Protein AF-A0A497KNK1-F1 (afdb_monomer)

pLDDT: mean 92.81, std 7.75, range [52.78, 98.06]

Structure (mmCIF, N/CA/C/O backbone):
data_AF-A0A497KNK1-F1
#
_entry.id   AF-A0A497KNK1-F1
#
loop_
_atom_site.group_PDB
_atom_site.id
_atom_site.type_symbol
_atom_site.label_atom_id
_atom_site.label_alt_id
_atom_site.label_comp_id
_atom_site.label_asym_id
_atom_site.label_entity_id
_atom_site.label_seq_id
_atom_site.pdbx_PDB_ins_code
_atom_site.Cartn_x
_atom_site.Cartn_y
_atom_site.Cartn_z
_atom_site.occupancy
_atom_site.B_iso_or_equiv
_atom_site.auth_seq_id
_atom_site.auth_comp_id
_atom_site.auth_asym_id
_atom_site.auth_atom_id
_atom_site.pdbx_PDB_model_num
ATOM 1 N N . MET A 1 1 ? -10.476 2.312 23.744 1.00 52.78 1 MET A N 1
ATOM 2 C CA . MET A 1 1 ? -10.316 2.943 22.420 1.00 52.78 1 MET A CA 1
ATOM 3 C C . MET A 1 1 ? -11.098 2.068 21.472 1.00 52.78 1 MET A C 1
ATOM 5 O O . MET A 1 1 ? -10.804 0.882 21.426 1.00 52.78 1 MET A O 1
ATOM 9 N N . SER A 1 2 ? -12.173 2.593 20.886 1.00 59.72 2 SER A N 1
ATOM 10 C CA . SER A 1 2 ? -12.986 1.884 19.893 1.00 59.72 2 SER A CA 1
ATOM 11 C C . SER A 1 2 ? -12.062 1.297 18.825 1.00 59.72 2 SER A C 1
ATOM 13 O O . SER A 1 2 ? -11.106 1.972 18.446 1.00 59.72 2 SER A O 1
ATOM 15 N N . GLU A 1 3 ? -12.282 0.048 18.418 1.00 80.69 3 GLU A N 1
ATOM 16 C CA . GLU A 1 3 ? -11.422 -0.637 17.447 1.00 80.69 3 GLU A CA 1
ATOM 17 C C . GLU A 1 3 ? -11.298 0.213 16.173 1.00 80.69 3 GLU A C 1
ATOM 19 O O . GLU A 1 3 ? -12.299 0.566 15.550 1.00 80.69 3 GLU A O 1
ATOM 24 N N . GLU A 1 4 ? -10.071 0.616 15.837 1.00 87.50 4 GLU A N 1
ATOM 25 C CA . GLU A 1 4 ? -9.788 1.375 14.620 1.00 87.50 4 GLU A CA 1
ATOM 26 C C . GLU A 1 4 ? -10.129 0.510 13.396 1.00 87.50 4 GLU A C 1
ATOM 28 O O . GLU A 1 4 ? -9.742 -0.665 13.369 1.00 87.50 4 GLU A O 1
ATOM 33 N N . PRO A 1 5 ? -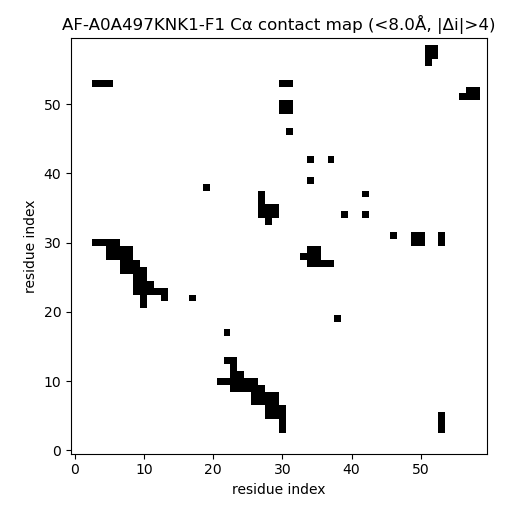10.816 1.050 12.373 1.00 92.12 5 PRO A N 1
ATOM 34 C CA . PRO A 1 5 ? -11.145 0.278 11.182 1.00 92.12 5 PRO A CA 1
ATOM 35 C C . PRO A 1 5 ? -9.879 -0.218 10.473 1.00 92.12 5 PRO A C 1
ATOM 37 O O . PRO A 1 5 ? -8.884 0.496 10.353 1.00 92.12 5 PRO A O 1
ATOM 40 N N . VAL A 1 6 ? -9.936 -1.454 9.976 1.00 93.88 6 VAL A N 1
ATOM 41 C CA . VAL A 1 6 ? -8.897 -2.053 9.131 1.00 93.88 6 VAL A CA 1
ATOM 42 C C . VAL A 1 6 ? -9.393 -2.073 7.691 1.00 93.88 6 VAL A C 1
ATOM 44 O O . VAL A 1 6 ? -10.519 -2.491 7.421 1.00 93.88 6 VAL A O 1
ATOM 47 N N . TYR A 1 7 ? -8.540 -1.644 6.768 1.00 94.81 7 TYR A N 1
ATOM 48 C CA . TYR A 1 7 ? -8.817 -1.582 5.338 1.00 94.81 7 TYR A CA 1
ATOM 49 C C . TYR A 1 7 ? -7.986 -2.610 4.567 1.00 94.81 7 TYR A C 1
ATOM 51 O O . TYR A 1 7 ? -6.930 -3.048 5.022 1.00 94.81 7 TYR A O 1
ATOM 59 N N . ILE A 1 8 ? -8.453 -2.975 3.371 1.00 96.38 8 ILE A N 1
ATOM 60 C CA . ILE A 1 8 ? -7.700 -3.801 2.423 1.00 96.38 8 ILE A CA 1
ATOM 61 C C . ILE A 1 8 ? -7.172 -2.899 1.309 1.00 96.38 8 ILE A C 1
ATOM 63 O O . ILE A 1 8 ? -7.956 -2.344 0.542 1.00 96.38 8 ILE A O 1
ATOM 67 N N . ALA A 1 9 ? -5.851 -2.771 1.212 1.00 95.56 9 ALA A N 1
ATOM 68 C CA . ALA A 1 9 ? -5.183 -2.139 0.080 1.00 95.56 9 ALA A CA 1
ATOM 69 C C . ALA A 1 9 ? -4.835 -3.206 -0.966 1.00 95.56 9 ALA A C 1
ATOM 71 O O . ALA A 1 9 ? -4.173 -4.190 -0.639 1.00 95.56 9 ALA A O 1
ATOM 72 N N . GLU A 1 10 ? -5.272 -3.013 -2.211 1.00 97.56 10 GLU A N 1
ATOM 73 C CA . GLU A 1 10 ? -5.004 -3.917 -3.336 1.00 97.56 10 GLU A CA 1
ATOM 74 C C . GLU A 1 10 ? -4.108 -3.234 -4.375 1.00 97.56 10 GLU A C 1
ATOM 76 O O . GLU A 1 10 ? -4.358 -2.097 -4.783 1.00 97.56 10 GLU A O 1
ATOM 81 N N . VAL A 1 11 ? -3.073 -3.936 -4.839 1.00 97.19 11 VAL A N 1
ATOM 82 C CA . VAL A 1 11 ? -2.227 -3.458 -5.938 1.00 97.19 11 VAL A CA 1
ATOM 83 C C . VAL A 1 11 ? -2.954 -3.685 -7.260 1.00 97.19 11 VAL A C 1
ATOM 85 O O . VAL A 1 11 ? -2.943 -4.785 -7.805 1.00 97.19 11 VAL A O 1
ATOM 88 N N . ILE A 1 12 ? -3.567 -2.636 -7.802 1.00 97.81 12 ILE A N 1
ATOM 89 C CA . ILE A 1 12 ? -4.344 -2.724 -9.052 1.00 97.81 12 ILE A CA 1
ATOM 90 C C . ILE A 1 12 ? -3.496 -2.561 -10.322 1.00 97.81 12 ILE A C 1
ATOM 92 O O . ILE A 1 12 ? -3.874 -3.036 -11.390 1.00 97.81 12 ILE A O 1
ATOM 96 N N . SER A 1 13 ? -2.343 -1.896 -10.228 1.00 97.38 13 SER A N 1
ATOM 97 C CA . SER A 1 13 ? -1.471 -1.618 -11.372 1.00 97.38 13 SER A CA 1
ATOM 98 C C . SER A 1 13 ? -0.036 -1.353 -10.934 1.00 97.38 13 SER A C 1
ATOM 100 O O . SER A 1 13 ? 0.198 -0.803 -9.859 1.00 97.38 13 SER A O 1
ATOM 102 N N . ILE A 1 14 ? 0.921 -1.686 -11.798 1.00 96.75 14 ILE A N 1
ATOM 103 C CA . ILE A 1 14 ? 2.338 -1.343 -11.644 1.00 96.75 14 ILE A CA 1
ATOM 104 C C . ILE A 1 14 ? 2.808 -0.779 -12.983 1.00 96.75 14 ILE A C 1
ATOM 106 O O . ILE A 1 14 ? 2.736 -1.472 -13.993 1.00 96.75 14 ILE A O 1
ATOM 110 N N . GLU A 1 15 ? 3.281 0.468 -13.003 1.00 92.00 15 GLU A N 1
ATOM 111 C CA . GLU A 1 15 ? 3.701 1.112 -14.257 1.00 92.00 15 GLU A CA 1
ATOM 112 C C . GLU A 1 15 ? 4.998 0.527 -14.828 1.00 92.00 15 GLU A C 1
ATOM 114 O O . GLU A 1 15 ? 5.134 0.339 -16.034 1.00 92.00 15 GLU A O 1
ATOM 119 N N . ARG A 1 16 ? 5.981 0.271 -13.958 1.00 92.69 16 ARG A N 1
ATOM 120 C CA . ARG A 1 16 ? 7.297 -0.268 -14.329 1.00 92.69 16 ARG A CA 1
ATOM 121 C C . ARG A 1 16 ? 7.582 -1.534 -13.531 1.00 92.69 16 ARG A C 1
ATOM 123 O O . ARG A 1 16 ? 7.026 -2.589 -13.800 1.00 92.69 16 ARG A O 1
ATOM 130 N N . SER A 1 17 ? 8.428 -1.419 -12.516 1.00 93.50 17 SER A N 1
ATOM 131 C CA . SER A 1 17 ? 8.808 -2.503 -11.619 1.00 93.50 17 SER A CA 1
ATOM 132 C C . SER A 1 17 ? 8.801 -1.996 -10.184 1.00 93.50 17 SER A C 1
ATOM 134 O O . SER A 1 17 ? 9.353 -0.931 -9.907 1.00 93.50 17 SER A O 1
ATOM 136 N N . CYS A 1 18 ? 8.221 -2.765 -9.264 1.00 95.62 18 CYS A N 1
ATOM 137 C CA . CYS A 1 18 ? 8.301 -2.469 -7.839 1.00 95.62 18 CYS A CA 1
ATOM 138 C C . CYS A 1 18 ? 9.584 -3.071 -7.250 1.00 95.62 18 CYS A C 1
ATOM 140 O O . CYS A 1 18 ? 9.715 -4.291 -7.170 1.00 95.62 18 CYS A O 1
ATOM 142 N N . SER A 1 19 ? 10.513 -2.236 -6.780 1.00 95.25 19 SER A N 1
ATOM 143 C CA . SER A 1 19 ? 11.758 -2.712 -6.150 1.00 95.25 19 SER A CA 1
ATOM 144 C C . SER A 1 19 ? 11.535 -3.444 -4.822 1.00 95.25 19 SER A C 1
ATOM 146 O O . SER A 1 1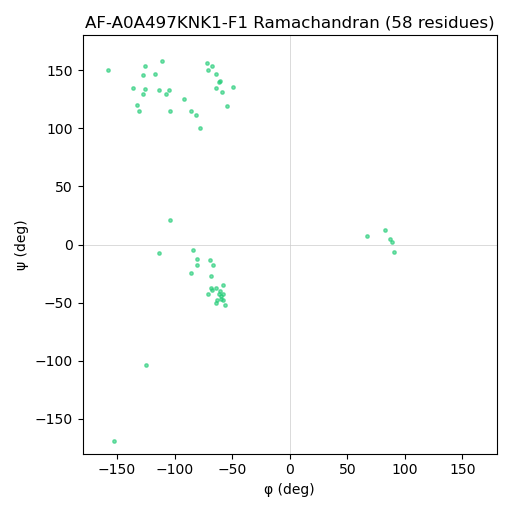9 ? 12.416 -4.166 -4.371 1.00 95.25 19 SER A O 1
ATOM 148 N N . ALA A 1 20 ? 10.365 -3.273 -4.197 1.00 95.50 20 ALA A N 1
ATOM 149 C CA . ALA A 1 20 ? 9.979 -4.003 -2.991 1.00 95.50 20 ALA A CA 1
ATOM 150 C C . ALA A 1 20 ? 9.376 -5.391 -3.284 1.00 95.50 20 ALA A C 1
ATOM 152 O O . ALA A 1 20 ? 9.104 -6.135 -2.349 1.00 95.50 20 ALA A O 1
ATOM 153 N N . GLY A 1 21 ? 9.178 -5.746 -4.560 1.00 96.06 21 GLY A N 1
ATOM 154 C CA . GLY A 1 21 ? 8.694 -7.067 -4.971 1.00 96.06 21 GLY A CA 1
ATOM 155 C C . GLY A 1 21 ? 7.173 -7.239 -5.011 1.00 96.06 21 GLY A C 1
ATOM 156 O O . GLY A 1 21 ? 6.724 -8.348 -5.296 1.00 96.06 21 GLY A O 1
ATOM 157 N N . HIS A 1 22 ? 6.396 -6.176 -4.776 1.00 96.62 22 HIS A N 1
ATOM 158 C CA . HIS A 1 22 ? 4.929 -6.213 -4.864 1.00 96.62 22 HIS A CA 1
ATOM 159 C C . HIS A 1 22 ? 4.452 -6.516 -6.285 1.00 96.62 22 HIS A C 1
ATOM 161 O O . HIS A 1 22 ? 5.073 -6.096 -7.268 1.00 96.62 22 HIS A O 1
ATOM 167 N N . LYS A 1 23 ? 3.327 -7.222 -6.386 1.00 96.94 23 LYS A N 1
ATOM 168 C CA . LYS A 1 23 ? 2.709 -7.696 -7.627 1.00 96.94 23 LYS A CA 1
ATOM 169 C C . LYS A 1 23 ? 1.259 -7.237 -7.718 1.00 96.94 23 LYS A C 1
ATOM 171 O O . LYS A 1 23 ? 0.597 -7.018 -6.710 1.00 96.94 23 LYS A O 1
ATOM 176 N N . ILE A 1 24 ? 0.759 -7.115 -8.947 1.00 98.06 24 ILE A N 1
ATOM 177 C CA . ILE A 1 24 ? -0.662 -6.844 -9.191 1.00 98.06 24 ILE A CA 1
ATOM 178 C C . ILE A 1 24 ? -1.494 -7.968 -8.559 1.00 98.06 24 ILE A C 1
ATOM 180 O O . ILE A 1 24 ? -1.200 -9.146 -8.765 1.00 98.06 24 ILE A O 1
ATOM 184 N N . GLY A 1 25 ? -2.520 -7.589 -7.800 1.00 97.81 25 GLY A N 1
ATOM 185 C CA . GLY A 1 25 ? -3.376 -8.489 -7.032 1.00 97.81 25 GLY A CA 1
ATOM 186 C C . GLY A 1 25 ? -2.910 -8.759 -5.599 1.00 97.81 25 GLY A C 1
ATOM 187 O O . GLY A 1 25 ? -3.667 -9.376 -4.849 1.00 97.81 25 GLY A O 1
ATOM 188 N N . ASP A 1 26 ? -1.722 -8.293 -5.187 1.00 97.69 26 ASP A N 1
ATOM 189 C CA . ASP A 1 26 ? -1.320 -8.348 -3.778 1.00 97.69 26 ASP A CA 1
ATOM 190 C C . ASP A 1 26 ? -2.295 -7.532 -2.920 1.00 97.69 26 ASP A C 1
ATOM 192 O O 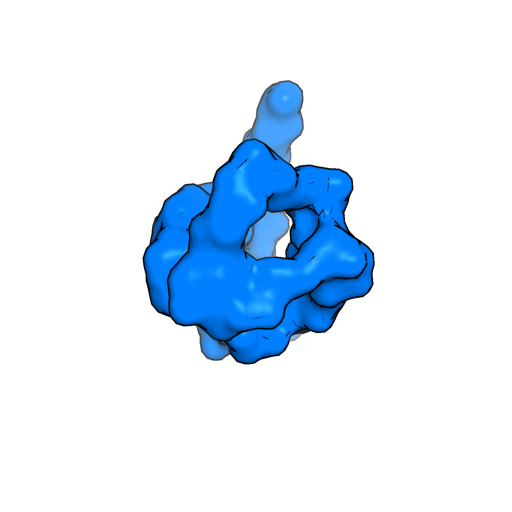. ASP A 1 26 ? -2.736 -6.444 -3.309 1.00 97.69 26 ASP A O 1
ATOM 196 N N . LYS A 1 27 ? -2.625 -8.070 -1.742 1.00 97.88 27 LYS A N 1
ATOM 197 C CA . LYS A 1 27 ? -3.568 -7.479 -0.789 1.00 97.88 27 LYS A CA 1
ATOM 198 C C . LYS A 1 27 ? -2.921 -7.328 0.576 1.00 97.88 27 LYS A C 1
ATOM 200 O O . LYS A 1 27 ? -2.330 -8.277 1.089 1.00 97.88 27 LYS A O 1
ATOM 205 N N . PHE A 1 28 ? -3.091 -6.156 1.177 1.00 97.00 28 PHE A N 1
ATOM 206 C CA . PHE A 1 28 ? -2.515 -5.811 2.473 1.00 97.00 28 PHE A CA 1
ATOM 207 C C . PHE A 1 28 ? -3.599 -5.298 3.418 1.00 97.00 28 PHE A C 1
ATOM 209 O O . PHE A 1 28 ? -4.357 -4.393 3.074 1.00 97.00 28 PHE A O 1
ATOM 216 N N . GLU A 1 29 ? -3.653 -5.856 4.626 1.00 96.62 29 GLU A N 1
ATOM 217 C CA . GLU A 1 29 ? -4.502 -5.348 5.706 1.00 96.62 29 GLU A CA 1
ATOM 218 C C . GLU A 1 29 ? -3.821 -4.169 6.400 1.00 96.62 29 GLU A C 1
ATOM 220 O O . GLU A 1 29 ? -2.818 -4.357 7.097 1.00 96.62 29 GLU A O 1
ATOM 225 N N . VAL A 1 30 ? -4.372 -2.970 6.234 1.00 95.81 30 VAL A N 1
ATOM 226 C CA . VAL A 1 30 ? -3.747 -1.717 6.661 1.00 95.81 30 VAL A CA 1
ATOM 227 C C . VAL A 1 30 ? -4.670 -0.859 7.525 1.00 95.81 30 VAL A C 1
ATOM 229 O O . VAL A 1 30 ? -5.880 -0.811 7.319 1.00 95.81 30 VAL A O 1
ATOM 232 N N . ASN A 1 31 ? -4.081 -0.155 8.487 1.00 95.00 31 ASN A N 1
ATOM 233 C CA . ASN A 1 31 ? -4.667 0.985 9.201 1.00 95.00 31 ASN A CA 1
ATOM 234 C C . ASN A 1 31 ? -3.522 1.901 9.679 1.00 95.00 31 ASN A C 1
ATOM 236 O O . ASN A 1 31 ? -2.382 1.695 9.262 1.00 95.00 31 ASN A O 1
ATOM 240 N N . THR A 1 32 ? -3.768 2.896 10.538 1.00 94.56 32 THR A N 1
ATOM 241 C CA . THR A 1 32 ? -2.699 3.822 10.970 1.00 94.56 32 THR A CA 1
ATOM 242 C C . THR A 1 32 ? -1.633 3.185 11.874 1.00 94.56 32 THR A C 1
ATOM 244 O O . THR A 1 32 ? -0.548 3.751 12.028 1.00 94.56 32 THR A O 1
ATOM 247 N N . HIS A 1 33 ? -1.888 1.983 12.404 1.00 92.31 33 HIS A N 1
ATOM 248 C CA . HIS A 1 33 ? -0.975 1.225 13.268 1.00 92.31 33 HIS A CA 1
ATOM 249 C C . HIS A 1 33 ? -0.459 -0.082 12.641 1.00 92.31 33 HIS A C 1
ATOM 251 O O . HIS A 1 33 ? 0.418 -0.738 13.209 1.00 92.31 33 HIS A O 1
ATOM 257 N N . LYS A 1 34 ? -0.978 -0.478 11.476 1.00 92.50 34 LYS A N 1
ATOM 258 C CA . LYS A 1 34 ? -0.663 -1.733 10.788 1.00 92.50 34 LYS A CA 1
ATOM 259 C C . LYS A 1 34 ? -0.329 -1.435 9.334 1.00 92.50 34 LYS A C 1
ATOM 261 O O . LYS A 1 34 ? -1.184 -1.040 8.551 1.00 92.50 34 LYS A O 1
ATOM 266 N N . THR A 1 35 ? 0.917 -1.698 8.955 1.00 93.00 35 THR A N 1
ATOM 267 C CA . THR A 1 35 ? 1.387 -1.545 7.569 1.00 93.00 35 THR A CA 1
ATOM 268 C C . THR A 1 35 ? 1.006 -2.725 6.674 1.00 93.00 35 THR A C 1
ATOM 270 O O . THR A 1 35 ? 1.153 -2.653 5.460 1.00 93.00 35 THR A O 1
ATOM 273 N N . GLY A 1 36 ? 0.552 -3.843 7.247 1.00 93.06 36 GLY A N 1
ATOM 274 C CA . GLY A 1 36 ? 0.054 -4.993 6.487 1.00 93.06 36 GLY A CA 1
ATOM 275 C C . GLY A 1 36 ? 1.096 -5.741 5.654 1.00 93.06 36 GLY A C 1
ATOM 276 O O . GLY A 1 36 ? 0.716 -6.625 4.900 1.00 93.06 36 GLY A O 1
ATOM 277 N N . GLY A 1 37 ? 2.387 -5.407 5.774 1.00 93.62 37 GLY A N 1
ATOM 278 C CA . GLY A 1 37 ? 3.451 -5.948 4.919 1.00 93.62 37 GLY A CA 1
ATOM 279 C C . GLY A 1 37 ? 3.694 -5.149 3.633 1.00 93.62 37 GLY A C 1
ATOM 280 O O . GLY A 1 37 ? 4.574 -5.511 2.851 1.00 93.62 37 GLY A O 1
ATOM 281 N N . ILE A 1 38 ? 2.975 -4.039 3.425 1.00 96.00 38 ILE A N 1
ATOM 282 C CA . ILE A 1 38 ? 3.281 -3.106 2.341 1.00 96.00 38 ILE A CA 1
ATOM 283 C C . ILE A 1 38 ? 4.626 -2.412 2.615 1.00 96.00 38 ILE A C 1
ATOM 285 O O . ILE A 1 38 ? 5.062 -2.273 3.762 1.00 96.00 38 ILE A O 1
ATOM 289 N N . CYS A 1 39 ? 5.318 -1.969 1.565 1.00 96.12 39 CYS A N 1
ATOM 290 C CA . CYS A 1 39 ? 6.617 -1.322 1.748 1.00 96.12 39 CYS A CA 1
ATOM 291 C C . CYS A 1 39 ? 6.452 0.067 2.377 1.00 96.12 39 CYS A C 1
ATOM 293 O O . CYS A 1 39 ? 5.459 0.755 2.140 1.00 96.12 39 CYS A O 1
ATOM 295 N N . GLY A 1 40 ? 7.460 0.508 3.137 1.00 95.50 40 GLY A N 1
ATOM 296 C CA . GLY A 1 40 ? 7.393 1.770 3.880 1.00 95.50 40 GLY A CA 1
ATOM 297 C C . GLY A 1 40 ? 7.128 3.000 3.007 1.00 95.50 40 GLY A C 1
ATOM 298 O O . GLY A 1 40 ? 6.396 3.885 3.432 1.00 95.50 40 GLY A O 1
ATOM 299 N N . TYR A 1 41 ? 7.646 3.031 1.774 1.00 95.25 41 TYR A N 1
ATOM 300 C CA . TYR A 1 41 ? 7.384 4.125 0.831 1.00 95.25 41 TYR A CA 1
ATOM 301 C C . TYR A 1 41 ? 5.906 4.213 0.441 1.00 95.25 41 TYR A C 1
ATOM 303 O O . TYR A 1 41 ? 5.303 5.272 0.565 1.00 95.25 41 TYR A O 1
ATOM 311 N N . CYS A 1 42 ? 5.308 3.093 0.027 1.00 95.50 42 CYS A N 1
ATOM 312 C CA . CYS A 1 42 ? 3.904 3.070 -0.373 1.00 95.50 42 CYS A CA 1
ATOM 313 C C . CYS A 1 42 ? 2.974 3.314 0.826 1.00 95.50 42 CYS A C 1
ATOM 315 O O . CYS A 1 42 ? 2.015 4.074 0.714 1.00 95.50 42 CYS A O 1
ATOM 317 N N . TYR A 1 43 ? 3.303 2.752 1.997 1.00 96.94 43 TYR A N 1
ATOM 318 C CA . TYR A 1 43 ? 2.579 3.050 3.233 1.00 96.94 43 TYR A CA 1
ATOM 319 C C . TYR A 1 43 ? 2.612 4.545 3.559 1.00 96.94 43 TYR A C 1
ATOM 321 O O . TYR A 1 43 ? 1.573 5.127 3.845 1.00 96.94 43 TYR A O 1
ATOM 329 N N . HIS A 1 44 ? 3.789 5.172 3.487 1.00 96.75 44 HIS A N 1
ATOM 330 C CA . HIS A 1 44 ? 3.961 6.591 3.785 1.00 96.75 44 HIS A CA 1
ATOM 331 C C . HIS A 1 44 ? 3.152 7.487 2.838 1.00 96.75 44 HIS A C 1
ATOM 333 O O . HIS A 1 44 ? 2.508 8.423 3.304 1.0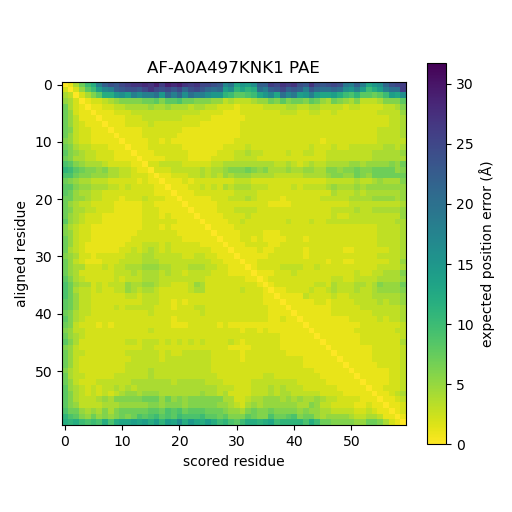0 96.75 44 HIS A O 1
ATOM 339 N N . GLU A 1 45 ? 3.138 7.198 1.533 1.00 96.19 45 GLU A N 1
ATOM 340 C CA . GLU A 1 45 ? 2.316 7.960 0.579 1.00 96.19 45 GLU A CA 1
ATOM 341 C C . GLU A 1 45 ? 0.812 7.811 0.841 1.00 96.19 45 GLU A C 1
ATOM 343 O O . GLU A 1 45 ? 0.065 8.780 0.739 1.00 96.19 45 GLU A O 1
ATOM 348 N N . MET A 1 46 ? 0.364 6.615 1.229 1.00 95.00 46 MET A N 1
ATOM 349 C CA . MET A 1 46 ? -1.042 6.338 1.532 1.00 95.00 46 ME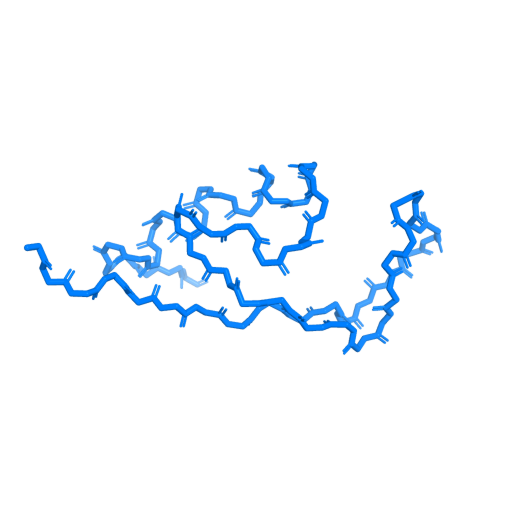T A CA 1
ATOM 350 C C . MET A 1 46 ? -1.460 6.804 2.942 1.00 95.00 46 MET A C 1
ATOM 352 O O . MET A 1 46 ? -2.651 6.934 3.225 1.00 95.00 46 MET A O 1
ATOM 356 N N . PHE A 1 47 ? -0.514 7.065 3.847 1.00 95.69 47 PHE A N 1
ATOM 357 C CA . PHE A 1 47 ? -0.793 7.320 5.262 1.00 95.69 47 PHE A CA 1
ATOM 358 C C . PHE A 1 47 ? -1.745 8.503 5.526 1.00 95.69 47 PHE A C 1
ATOM 360 O O . PHE A 1 47 ? -2.652 8.332 6.342 1.00 95.69 47 PHE A O 1
ATOM 367 N N . PRO A 1 48 ? -1.644 9.665 4.844 1.00 95.44 48 PRO A N 1
ATOM 368 C CA . PRO A 1 48 ? -2.601 10.760 5.037 1.00 95.44 48 PRO A CA 1
ATOM 369 C C . PRO A 1 48 ? -4.040 10.356 4.684 1.00 95.44 48 PRO A C 1
ATOM 371 O O . PRO A 1 48 ? -4.979 10.679 5.410 1.00 95.44 48 PRO A O 1
ATOM 374 N N . THR A 1 49 ? -4.204 9.588 3.605 1.00 94.69 49 THR A N 1
ATOM 375 C CA . THR A 1 49 ? -5.482 9.008 3.173 1.00 94.69 49 THR A CA 1
ATOM 376 C C . THR A 1 49 ? -6.012 8.032 4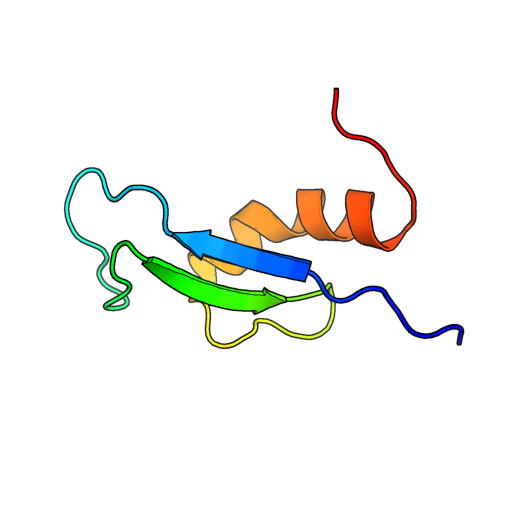.220 1.00 94.69 49 THR A C 1
ATOM 378 O O . THR A 1 49 ? -7.171 8.137 4.618 1.00 94.69 49 THR A O 1
ATOM 381 N N . LEU A 1 50 ? -5.170 7.120 4.725 1.00 94.06 50 LEU A N 1
ATOM 382 C CA . LEU A 1 50 ? -5.555 6.193 5.795 1.00 94.06 50 LEU A CA 1
ATOM 383 C C . LEU A 1 50 ? -5.982 6.933 7.058 1.00 94.06 50 LEU A C 1
ATOM 385 O O . LEU A 1 50 ? -7.006 6.581 7.631 1.00 94.06 50 LEU A O 1
ATOM 389 N N . MET A 1 51 ? -5.242 7.962 7.473 1.00 94.31 51 MET A N 1
A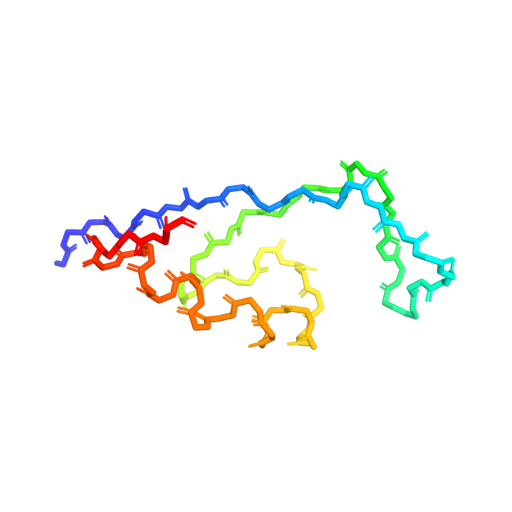TOM 390 C CA . MET A 1 51 ? -5.589 8.769 8.639 1.00 94.31 51 MET A CA 1
ATOM 391 C C . MET A 1 51 ? -6.955 9.433 8.453 1.00 94.31 51 M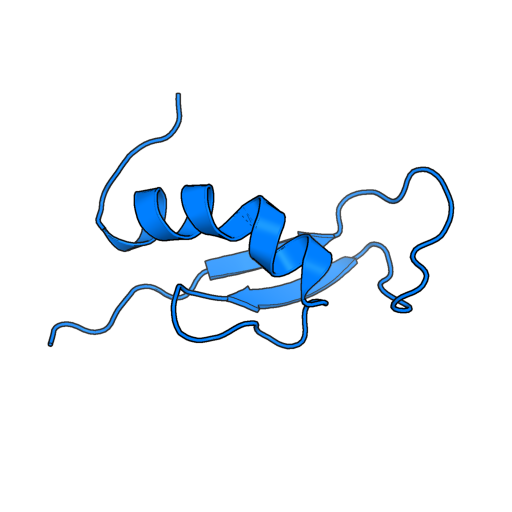ET A C 1
ATOM 393 O O . MET A 1 51 ? -7.808 9.319 9.327 1.00 94.31 51 MET A O 1
ATOM 397 N N . ASN A 1 52 ? -7.210 10.045 7.294 1.00 93.88 52 ASN A N 1
ATOM 398 C CA . ASN A 1 52 ? -8.521 10.615 6.991 1.00 93.88 52 ASN A CA 1
ATOM 399 C C . ASN A 1 52 ? -9.634 9.560 7.121 1.00 93.88 52 ASN A C 1
ATOM 401 O O . ASN A 1 52 ? -10.582 9.752 7.875 1.00 93.88 52 ASN A O 1
ATOM 405 N N . MET A 1 53 ? -9.481 8.412 6.457 1.00 92.44 53 MET A N 1
ATOM 406 C CA . MET A 1 53 ? -10.501 7.357 6.427 1.00 92.44 53 MET A CA 1
ATOM 407 C C . MET A 1 53 ? -10.695 6.660 7.785 1.00 92.44 53 MET A C 1
ATOM 409 O O . MET A 1 53 ? -11.821 6.332 8.155 1.00 92.44 53 MET A O 1
ATOM 413 N N . CYS A 1 54 ? -9.629 6.427 8.558 1.00 91.19 54 CYS A N 1
ATOM 414 C CA . CYS A 1 54 ? -9.712 5.754 9.862 1.00 91.19 54 CYS A CA 1
ATOM 415 C C . CYS A 1 54 ? -10.432 6.601 10.918 1.00 91.19 54 CYS A C 1
ATOM 417 O O . CYS A 1 54 ? -11.054 6.049 11.824 1.00 91.19 54 CYS A O 1
ATOM 419 N N . TYR A 1 55 ? -10.392 7.928 10.780 1.00 90.56 55 TYR A N 1
ATOM 420 C CA . TYR A 1 55 ? -11.024 8.868 11.708 1.00 90.56 55 TYR A CA 1
ATOM 421 C C . TYR A 1 55 ? -12.324 9.484 11.161 1.00 90.56 55 TYR A C 1
ATOM 423 O O . TYR A 1 55 ? -12.777 10.515 11.655 1.00 90.56 55 TYR A O 1
ATOM 431 N N . GLY A 1 56 ? -12.956 8.831 10.177 1.00 90.19 56 GLY A N 1
ATOM 432 C CA . GLY A 1 56 ? -14.291 9.187 9.678 1.00 90.19 56 GLY A CA 1
ATOM 433 C C . GLY A 1 56 ? -14.324 10.324 8.654 1.00 90.19 56 GLY A C 1
ATOM 434 O O . GLY A 1 56 ? -15.396 10.842 8.346 1.00 90.19 56 GLY A O 1
ATOM 435 N N . GLY A 1 57 ? -13.170 10.718 8.124 1.00 91.25 57 GLY A N 1
ATOM 436 C CA . GLY A 1 57 ? -13.070 11.633 6.998 1.00 91.25 57 GLY A CA 1
ATOM 437 C C . GLY A 1 57 ? -13.510 10.986 5.685 1.00 91.25 57 GLY A C 1
ATOM 438 O O . GLY A 1 57 ? -13.489 9.767 5.519 1.00 91.25 57 GLY A O 1
ATOM 439 N N . GLN A 1 58 ? -13.912 11.827 4.736 1.00 87.62 58 GLN A N 1
ATOM 440 C CA . GLN A 1 58 ? -14.331 11.417 3.398 1.00 87.62 58 GLN A CA 1
ATOM 441 C C . GLN A 1 58 ? -13.378 12.013 2.364 1.00 87.62 58 GLN A C 1
ATOM 443 O O . GLN A 1 58 ? -12.846 13.106 2.561 1.00 87.62 58 GLN A O 1
ATOM 448 N N . ILE A 1 59 ? -13.142 11.282 1.281 1.00 84.44 59 ILE A N 1
ATOM 449 C CA . ILE A 1 59 ? -12.361 11.743 0.131 1.00 84.44 59 ILE A CA 1
ATOM 450 C C . ILE A 1 59 ? -13.371 11.990 -0.999 1.00 84.44 59 ILE A C 1
ATOM 452 O O . ILE A 1 59 ? -14.230 11.125 -1.190 1.00 84.44 59 ILE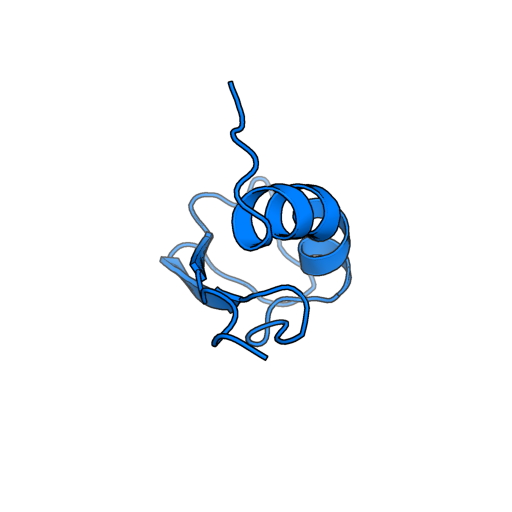 A O 1
ATOM 456 N N . PRO A 1 60 ? -13.342 13.160 -1.664 1.00 80.44 60 PRO A N 1
ATOM 457 C CA . PRO A 1 60 ? -14.265 13.490 -2.751 1.00 80.44 60 PRO A CA 1
ATOM 458 C C . PRO A 1 60 ? -14.089 12.606 -3.990 1.00 80.44 60 PRO A C 1
ATOM 460 O O . PRO A 1 60 ? -12.966 12.097 -4.212 1.00 80.44 60 PRO A O 1
#

Foldseek 3Di:
DPDFDWDKDAQCDDPDDDPLHDDHGDIATDALVGPRSDDPVVCVVCNVVRVCVRVPHDDD

Secondary structure (DSSP, 8-state):
-PPPP-EEEE----SS--TT---TT-EEEEBTTB-TT--HHHHHHHHHHHHHHHTT----

Solvent-accessible surface area (backbone atoms only — not comparable to full-atom values): 3923 Å² total; per-residue (Å²): 128,81,84,73,60,75,43,77,50,67,36,83,73,74,96,78,80,55,92,84,69,69,50,73,72,43,73,24,57,30,41,90,90,36,64,45,82,56,52,69,68,62,45,59,73,45,40,66,58,42,49,38,52,57,72,74,47,85,80,135

Sequence (60 aa):
MSEEPVYIAEVISIERSCSAGHKIGDKFEVNTHKTGGICGYCYHEMFPTLMNMCYGGQIP

Radius of gyration: 12.27 Å; Cα contacts (8 Å, |Δi|>4): 61; chains: 1; bounding box: 26×22×37 Å

Mean predicted aligned error: 3.54 Å